Protein AF-R5MVG9-F1 (afdb_monomer_lite)

Foldseek 3Di:
DQKWKWKFFLVLVLCQQQKFDFCDPPDDPALVRTDRVVVVCCVPPVPVVVLSVVLVVLVVCLPPPPPDDPVSNLLSCAPRIFMWIFDDDDQWRWTAGLQPRDIDTHGPDMDGSPNDDDRPGTDTDDLVRCLVCLDPSNNVRVCVSSVHDDDPVRSVVSSVCSVVSPVD

Sequence (168 aa):
MSSKYYKIVLDDLSNIEYYGTKANVNAAAHPQNFQSLEILYNIRYPMIMAKLKDLIYLNYIAQENNAISQEERNAYNVPSYLLVADAWSDGYFQYQELSTGITILIPSEIYAKSYRMPLNLRKEITPEELIELYNDDYIDRVCNLFGIIMDKKEKEQKLQLIKHTQSK

Radius of gyration: 17.37 Å; chains: 1; bounding box: 45×34×48 Å

pLDDT: mean 73.75, std 10.2, range [46.25, 89.88]

Structure (mmCIF, N/CA/C/O backbone):
data_AF-R5MVG9-F1
#
_entry.id   AF-R5MVG9-F1
#
loop_
_atom_site.group_PDB
_atom_site.id
_atom_site.type_symbol
_atom_site.label_atom_id
_atom_site.label_alt_id
_atom_site.label_comp_id
_atom_site.label_asym_id
_atom_site.label_entity_id
_atom_site.label_seq_id
_atom_site.pdbx_PDB_ins_code
_atom_site.Cartn_x
_atom_site.Cartn_y
_atom_site.Cartn_z
_atom_site.occupancy
_atom_site.B_iso_or_equiv
_atom_site.auth_seq_id
_atom_site.auth_comp_id
_atom_site.auth_asym_id
_atom_site.auth_atom_id
_atom_site.pdbx_PDB_model_num
ATOM 1 N N . MET A 1 1 ? 13.104 -9.721 15.226 1.00 50.84 1 MET A N 1
ATOM 2 C CA . MET A 1 1 ? 13.343 -8.422 14.561 1.00 50.84 1 MET A CA 1
ATOM 3 C C . MET A 1 1 ? 12.140 -7.548 14.849 1.00 50.84 1 MET A C 1
ATOM 5 O O . MET A 1 1 ? 11.042 -8.090 14.812 1.00 50.84 1 MET A O 1
ATOM 9 N N . SER A 1 2 ? 12.319 -6.268 15.193 1.00 65.00 2 SER A N 1
ATOM 10 C CA . SER A 1 2 ? 11.169 -5.360 15.291 1.00 65.00 2 SER A CA 1
ATOM 11 C C . SER A 1 2 ? 10.548 -5.216 13.902 1.00 65.00 2 SER A C 1
ATOM 13 O O . SER A 1 2 ? 11.276 -5.119 12.912 1.00 65.00 2 SER A O 1
ATOM 15 N N . SER A 1 3 ? 9.222 -5.254 13.813 1.00 73.75 3 SER A N 1
ATOM 16 C CA . SER A 1 3 ? 8.533 -5.034 12.542 1.00 73.75 3 SER A CA 1
ATOM 17 C C . SER A 1 3 ? 8.804 -3.610 12.068 1.00 73.75 3 SER A C 1
ATOM 19 O O . SER A 1 3 ? 8.722 -2.669 12.857 1.00 73.75 3 SER A O 1
ATOM 21 N N . LYS A 1 4 ? 9.151 -3.460 10.790 1.00 85.75 4 LYS A N 1
ATOM 22 C CA . LYS A 1 4 ? 9.291 -2.158 10.142 1.00 85.75 4 LYS A CA 1
ATOM 23 C C . LYS A 1 4 ? 8.003 -1.793 9.425 1.00 85.75 4 LYS A C 1
ATOM 25 O O . LYS A 1 4 ? 7.349 -2.668 8.852 1.00 85.75 4 LYS A O 1
ATOM 30 N N . TYR A 1 5 ? 7.677 -0.506 9.441 1.00 88.12 5 TYR A N 1
ATOM 31 C CA . TYR A 1 5 ? 6.469 0.035 8.835 1.00 88.12 5 TYR A CA 1
ATOM 32 C C . TYR A 1 5 ? 6.817 1.052 7.764 1.00 88.12 5 TYR A C 1
ATOM 34 O O . TYR A 1 5 ? 7.780 1.811 7.885 1.00 88.12 5 TYR A O 1
ATOM 42 N N . TYR A 1 6 ? 6.007 1.072 6.714 1.00 88.06 6 TYR A N 1
ATOM 43 C CA . TYR A 1 6 ? 6.234 1.918 5.559 1.00 88.06 6 TYR A CA 1
ATOM 44 C C . TYR A 1 6 ? 4.948 2.598 5.127 1.00 88.06 6 TYR A C 1
ATOM 46 O O . TYR A 1 6 ? 3.859 2.023 5.183 1.00 88.06 6 TYR A O 1
ATOM 54 N N . LYS A 1 7 ? 5.116 3.820 4.628 1.00 88.19 7 LYS A N 1
ATOM 55 C CA . LYS A 1 7 ? 4.105 4.538 3.864 1.00 88.19 7 LYS A CA 1
ATOM 56 C C . LYS A 1 7 ? 4.430 4.394 2.381 1.00 88.19 7 LYS A C 1
ATOM 58 O O . LYS A 1 7 ? 5.438 4.933 1.920 1.00 88.19 7 LYS A O 1
ATOM 63 N N . ILE A 1 8 ? 3.577 3.680 1.650 1.00 83.88 8 ILE A N 1
ATOM 64 C CA . ILE A 1 8 ? 3.662 3.552 0.191 1.00 83.88 8 ILE A CA 1
ATOM 65 C C . ILE A 1 8 ? 2.668 4.528 -0.428 1.00 83.88 8 ILE A C 1
ATOM 67 O O . ILE A 1 8 ? 1.471 4.400 -0.191 1.00 83.88 8 ILE A O 1
ATOM 71 N N . VAL A 1 9 ? 3.141 5.495 -1.212 1.00 81.62 9 VAL A N 1
ATOM 72 C CA . VAL A 1 9 ? 2.274 6.456 -1.912 1.00 81.62 9 VAL A CA 1
ATOM 73 C C . VAL A 1 9 ? 1.596 5.763 -3.100 1.00 81.62 9 VAL A C 1
ATOM 75 O O . VAL A 1 9 ? 2.244 5.029 -3.847 1.00 81.62 9 VAL A O 1
ATOM 78 N N . LEU A 1 10 ? 0.290 5.980 -3.288 1.00 76.38 10 LEU A N 1
ATOM 79 C CA . LEU A 1 10 ? -0.453 5.340 -4.383 1.00 76.38 10 LEU A CA 1
ATOM 80 C C . LEU A 1 10 ? 0.009 5.808 -5.770 1.00 76.38 10 LEU A C 1
ATOM 82 O O . LEU A 1 10 ? 0.014 5.010 -6.707 1.00 76.38 10 LEU A O 1
ATOM 86 N N . ASP A 1 11 ? 0.450 7.058 -5.905 1.00 73.75 11 ASP A N 1
ATOM 87 C CA . ASP A 1 11 ? 1.001 7.583 -7.161 1.00 73.75 11 ASP A CA 1
ATOM 88 C C . ASP A 1 11 ? 2.256 6.807 -7.591 1.00 73.75 11 ASP A C 1
ATOM 90 O O . ASP A 1 11 ? 2.435 6.493 -8.768 1.00 73.75 11 ASP A O 1
ATOM 94 N N . ASP A 1 12 ? 3.101 6.406 -6.637 1.00 74.81 12 ASP A N 1
ATOM 95 C CA . ASP A 1 12 ? 4.282 5.590 -6.928 1.00 74.81 12 ASP A CA 1
ATOM 96 C C . ASP A 1 12 ? 3.896 4.177 -7.394 1.00 74.81 12 ASP A C 1
ATOM 98 O O . ASP A 1 12 ? 4.499 3.645 -8.328 1.00 74.81 12 ASP A O 1
ATOM 102 N N . LEU A 1 13 ? 2.852 3.580 -6.803 1.00 73.75 13 LEU A N 1
ATOM 103 C CA . LEU A 1 13 ? 2.297 2.301 -7.272 1.00 73.75 13 LEU A CA 1
ATOM 104 C C . LEU A 1 13 ? 1.648 2.421 -8.653 1.00 73.75 13 LEU A C 1
ATOM 106 O O . LEU A 1 13 ? 1.706 1.485 -9.447 1.00 73.75 13 LEU A O 1
ATOM 110 N N . SER A 1 14 ? 1.064 3.573 -8.960 1.00 71.25 14 SER A N 1
ATOM 111 C CA . SER A 1 14 ? 0.453 3.852 -10.261 1.00 71.25 14 SER A CA 1
ATOM 112 C C . SER A 1 14 ? 1.496 3.906 -11.371 1.00 71.25 14 SER A C 1
ATOM 114 O O . SER A 1 14 ? 1.271 3.431 -12.480 1.00 71.25 14 SER A O 1
ATOM 116 N N . ASN A 1 15 ? 2.689 4.401 -11.046 1.00 73.56 15 ASN A N 1
ATOM 117 C CA . ASN A 1 15 ? 3.795 4.474 -11.987 1.00 73.56 15 ASN A CA 1
ATOM 118 C C . ASN A 1 15 ? 4.509 3.131 -12.206 1.00 73.56 15 ASN A C 1
ATOM 120 O O . ASN A 1 15 ? 5.417 3.074 -13.033 1.00 73.56 15 ASN A O 1
ATOM 124 N N . ILE A 1 16 ? 4.126 2.047 -11.514 1.00 73.56 16 ILE A N 1
ATOM 125 C CA . ILE A 1 16 ? 4.852 0.765 -11.524 1.00 73.56 16 ILE A CA 1
ATOM 126 C C . ILE A 1 16 ? 5.018 0.165 -12.929 1.00 73.56 16 ILE A C 1
ATOM 128 O O . ILE A 1 16 ? 5.998 -0.532 -13.196 1.00 73.56 16 ILE A O 1
ATOM 132 N N . GLU A 1 17 ? 4.116 0.487 -13.860 1.00 72.56 17 GLU A N 1
ATOM 133 C CA . GLU A 1 17 ? 4.196 0.082 -15.269 1.00 72.56 17 GLU A CA 1
ATOM 134 C C . GLU A 1 17 ? 5.416 0.644 -16.011 1.00 72.56 17 GLU A C 1
ATOM 136 O O . GLU A 1 17 ? 5.926 0.021 -16.950 1.00 72.56 17 GLU A O 1
ATOM 141 N N . TYR A 1 18 ? 5.959 1.769 -15.543 1.00 73.81 18 TYR A N 1
ATOM 142 C CA . TYR A 1 18 ? 7.166 2.392 -16.082 1.00 73.81 18 TYR A CA 1
ATOM 143 C C . TYR A 1 18 ? 8.457 1.816 -15.491 1.00 73.81 18 TYR A C 1
ATOM 145 O O . TYR A 1 18 ? 9.548 2.231 -15.892 1.00 73.81 18 TYR A O 1
ATOM 153 N N . TYR A 1 19 ? 8.360 0.840 -14.587 1.00 76.38 19 TYR A N 1
ATOM 154 C CA . TYR A 1 19 ? 9.501 0.241 -13.905 1.00 76.38 19 TYR A CA 1
ATOM 155 C C . TYR A 1 19 ? 9.682 -1.238 -14.251 1.00 76.38 19 TYR A C 1
ATOM 157 O O . TYR A 1 19 ? 8.787 -1.929 -14.753 1.00 76.38 19 TYR A O 1
ATOM 165 N N . GLY A 1 20 ? 10.894 -1.726 -14.006 1.00 75.88 20 GLY A N 1
ATOM 166 C CA . GLY A 1 20 ? 11.270 -3.116 -14.215 1.00 75.88 20 GLY A CA 1
ATOM 167 C C . GLY A 1 20 ? 12.375 -3.566 -13.269 1.00 75.88 20 GLY A C 1
ATOM 168 O O . GLY A 1 20 ? 13.068 -2.751 -12.658 1.00 75.88 20 GLY A O 1
ATOM 169 N N . THR A 1 21 ? 12.549 -4.879 -13.176 1.00 74.38 21 THR A N 1
ATOM 170 C CA . THR A 1 21 ? 13.732 -5.502 -12.566 1.00 74.38 21 THR A CA 1
ATOM 171 C C . THR A 1 21 ? 14.658 -5.990 -13.661 1.00 74.38 21 THR A C 1
ATOM 173 O O . THR A 1 21 ? 14.213 -6.231 -14.783 1.00 74.38 21 THR A O 1
ATOM 176 N N . LYS A 1 22 ? 15.941 -6.200 -13.364 1.00 71.88 22 LYS A N 1
ATOM 177 C CA . LYS A 1 22 ? 16.796 -6.941 -14.298 1.00 71.88 22 LYS A CA 1
ATOM 178 C C . LYS A 1 22 ? 16.226 -8.349 -14.511 1.00 71.88 22 LYS A C 1
ATOM 180 O O . LYS A 1 22 ? 15.771 -8.984 -13.563 1.00 71.88 22 LYS A O 1
ATOM 185 N N . ALA A 1 23 ? 16.301 -8.848 -15.739 1.00 69.56 23 ALA A N 1
ATOM 186 C CA . ALA A 1 23 ? 15.983 -10.234 -16.079 1.00 69.56 23 ALA A CA 1
ATOM 187 C C . ALA A 1 23 ? 17.021 -11.219 -15.502 1.00 69.56 23 ALA A C 1
ATOM 189 O O . ALA A 1 23 ? 16.718 -12.383 -15.266 1.00 69.56 23 ALA A O 1
ATOM 190 N N . ASN A 1 24 ? 18.250 -10.744 -15.262 1.00 70.94 24 ASN A N 1
ATOM 191 C CA . ASN A 1 24 ? 19.333 -11.468 -14.600 1.00 70.94 24 ASN A CA 1
ATOM 192 C C . ASN A 1 24 ? 20.102 -10.490 -13.697 1.00 70.94 24 ASN A C 1
ATOM 194 O O . ASN A 1 24 ? 20.465 -9.406 -14.150 1.00 70.94 24 ASN A O 1
ATOM 198 N N . VAL A 1 25 ? 20.387 -10.879 -12.452 1.00 67.38 25 VAL A N 1
ATOM 199 C CA . VAL A 1 25 ? 21.108 -10.064 -11.449 1.00 67.38 25 VAL A CA 1
ATOM 200 C C . VAL A 1 25 ? 22.437 -9.512 -11.994 1.00 67.38 25 VAL A C 1
ATOM 202 O O . VAL A 1 25 ? 22.799 -8.364 -11.723 1.00 67.38 25 VAL A O 1
ATOM 205 N N . ASN A 1 26 ? 23.111 -10.292 -12.844 1.00 75.69 26 ASN A N 1
ATOM 206 C CA . ASN A 1 26 ? 24.407 -9.953 -13.436 1.00 75.69 26 ASN A CA 1
ATOM 207 C C . ASN A 1 26 ? 24.311 -9.134 -14.736 1.00 75.69 26 ASN A C 1
ATOM 209 O O . ASN A 1 26 ? 25.337 -8.709 -15.267 1.00 75.69 26 ASN A O 1
ATOM 213 N N . ALA A 1 27 ? 23.112 -8.930 -15.290 1.00 69.56 27 ALA A N 1
ATOM 214 C CA . ALA A 1 27 ? 22.946 -8.157 -16.516 1.00 69.56 27 ALA A CA 1
ATOM 215 C C . ALA A 1 27 ? 23.114 -6.652 -16.253 1.00 69.56 27 ALA A C 1
ATOM 217 O O . ALA A 1 27 ? 22.712 -6.125 -15.211 1.00 69.56 27 ALA A O 1
ATOM 218 N N . ALA A 1 28 ? 23.672 -5.940 -17.235 1.00 69.50 28 ALA A N 1
ATOM 219 C CA . ALA A 1 28 ? 23.728 -4.484 -17.199 1.00 69.50 28 ALA A CA 1
ATOM 220 C C . ALA A 1 28 ? 22.307 -3.895 -17.149 1.00 69.50 28 ALA A C 1
ATOM 222 O O . ALA A 1 28 ? 21.400 -4.397 -17.823 1.00 69.50 28 ALA A O 1
ATOM 223 N N . ALA A 1 29 ? 22.132 -2.819 -16.375 1.00 62.72 29 ALA A N 1
ATOM 224 C CA . ALA A 1 29 ? 20.879 -2.076 -16.259 1.00 62.72 29 ALA A CA 1
ATOM 225 C C . ALA A 1 29 ? 20.576 -1.335 -17.576 1.00 62.72 29 ALA A C 1
ATOM 227 O O . ALA A 1 29 ? 20.907 -0.163 -17.745 1.00 62.72 29 ALA A O 1
ATOM 228 N N . HIS A 1 30 ? 19.992 -2.061 -18.529 1.00 67.38 30 HIS A N 1
ATOM 229 C CA . HIS A 1 30 ? 19.665 -1.607 -19.877 1.00 67.38 30 HIS A CA 1
ATOM 230 C C . HIS A 1 30 ? 18.209 -1.981 -20.212 1.00 67.38 30 HIS A C 1
ATOM 232 O O . HIS A 1 30 ? 17.806 -3.091 -19.860 1.00 67.38 30 HIS A O 1
ATOM 238 N N . PRO A 1 31 ? 17.438 -1.138 -20.939 1.00 67.19 31 PRO A N 1
ATOM 239 C CA . PRO A 1 31 ? 16.028 -1.384 -21.271 1.00 67.19 31 PRO A CA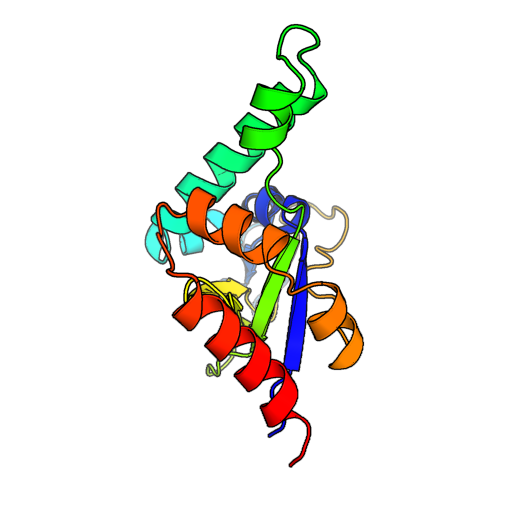 1
ATOM 240 C C . PRO A 1 31 ? 15.692 -2.790 -21.787 1.00 67.19 31 PRO A C 1
ATOM 242 O O . PRO A 1 31 ? 14.665 -3.360 -21.437 1.00 67.19 31 PRO A O 1
ATOM 245 N N . GLN A 1 32 ? 16.591 -3.364 -22.585 1.00 72.25 32 GLN A N 1
ATOM 246 C CA . GLN A 1 32 ? 16.453 -4.690 -23.205 1.00 72.25 32 GLN A CA 1
ATOM 247 C C . GLN A 1 32 ? 16.576 -5.858 -22.208 1.00 72.25 32 GLN A C 1
ATOM 249 O O . GLN A 1 32 ? 16.115 -6.958 -22.489 1.00 72.25 32 GLN A O 1
ATOM 254 N N . ASN A 1 33 ? 17.195 -5.616 -21.050 1.00 70.62 33 ASN A N 1
ATOM 255 C CA . ASN A 1 33 ? 17.436 -6.605 -20.001 1.00 70.62 33 ASN A CA 1
ATOM 256 C C . ASN A 1 33 ? 16.472 -6.431 -18.819 1.00 70.62 33 ASN A C 1
ATOM 258 O O . ASN A 1 33 ? 16.727 -6.997 -17.756 1.00 70.62 33 ASN A O 1
ATOM 262 N N . PHE A 1 34 ? 15.406 -5.635 -18.963 1.00 74.00 34 PHE A N 1
ATOM 263 C CA . PHE A 1 34 ? 14.410 -5.446 -17.913 1.00 74.00 34 PHE A CA 1
ATOM 264 C C . PHE A 1 34 ? 13.176 -6.320 -18.125 1.00 74.00 34 PHE A C 1
ATOM 266 O O . PHE A 1 34 ? 12.628 -6.411 -19.221 1.00 74.00 34 PHE A O 1
ATOM 273 N N . GLN A 1 35 ? 12.685 -6.895 -17.033 1.00 76.50 35 GLN A N 1
ATOM 274 C CA . GLN A 1 35 ? 11.357 -7.475 -16.947 1.00 76.50 35 GLN A CA 1
ATOM 275 C C . GLN A 1 35 ? 10.401 -6.439 -16.349 1.00 76.50 35 GLN A C 1
ATOM 277 O O . GLN A 1 35 ? 10.655 -5.895 -15.275 1.00 76.50 35 GLN A O 1
ATOM 282 N N . SER A 1 36 ? 9.305 -6.150 -17.058 1.00 77.69 36 SER A N 1
ATOM 283 C CA . SER A 1 36 ? 8.293 -5.175 -16.629 1.00 77.69 36 SER A CA 1
ATOM 284 C C . SER A 1 36 ? 7.665 -5.577 -15.294 1.00 77.69 36 SER A C 1
ATOM 286 O O . SER A 1 36 ? 7.162 -6.699 -15.173 1.00 77.69 36 SER A O 1
ATOM 288 N N . LEU A 1 37 ? 7.613 -4.652 -14.329 1.00 76.88 37 LEU A N 1
ATOM 289 C CA . LEU A 1 37 ? 6.882 -4.889 -13.083 1.00 76.88 37 LEU A CA 1
ATOM 290 C C . LEU A 1 37 ? 5.381 -5.038 -13.334 1.00 76.88 37 LEU A C 1
ATOM 292 O O . LEU A 1 37 ? 4.762 -5.881 -12.698 1.00 76.88 37 LEU A O 1
ATOM 296 N N . GLU A 1 38 ? 4.804 -4.322 -14.307 1.00 76.25 38 GLU A N 1
ATOM 297 C CA . GLU A 1 38 ? 3.394 -4.512 -14.680 1.00 76.25 38 GLU A CA 1
ATOM 298 C C . GLU A 1 38 ? 3.101 -5.969 -15.062 1.00 76.25 38 GLU A C 1
ATOM 300 O O . GLU A 1 38 ? 2.085 -6.516 -14.651 1.00 76.25 38 GLU A O 1
ATOM 305 N N . ILE A 1 39 ? 3.996 -6.631 -15.804 1.00 75.12 39 ILE A N 1
ATOM 306 C CA . ILE A 1 39 ? 3.798 -8.034 -16.195 1.00 75.12 39 ILE A CA 1
ATOM 307 C C . ILE A 1 39 ? 3.853 -8.932 -14.956 1.00 75.12 39 ILE A C 1
ATOM 309 O O . ILE A 1 39 ? 2.992 -9.791 -14.781 1.00 75.12 39 ILE A O 1
ATOM 313 N N . LEU A 1 40 ? 4.833 -8.715 -14.073 1.00 72.25 40 LEU A N 1
ATOM 314 C CA . LEU A 1 40 ? 4.946 -9.458 -12.816 1.00 72.25 40 LEU A CA 1
ATOM 315 C C . LEU A 1 40 ? 3.680 -9.310 -11.961 1.00 72.25 40 LEU A C 1
ATOM 317 O O . LEU A 1 40 ? 3.170 -10.302 -11.442 1.00 72.25 40 LEU A O 1
ATOM 321 N N . TYR A 1 41 ? 3.163 -8.090 -11.841 1.00 73.12 41 TYR A N 1
ATOM 322 C CA . TYR A 1 41 ? 1.981 -7.775 -11.050 1.00 73.12 41 TYR A CA 1
ATOM 323 C C . TYR A 1 41 ? 0.677 -8.256 -11.694 1.00 73.12 41 TYR A C 1
ATOM 325 O O . TYR A 1 41 ? -0.169 -8.800 -10.992 1.00 73.12 41 TYR A O 1
ATOM 333 N N . ASN A 1 42 ? 0.522 -8.151 -13.015 1.00 73.38 42 ASN A N 1
ATOM 334 C CA . ASN A 1 42 ? -0.636 -8.701 -13.725 1.00 73.38 42 ASN A CA 1
ATOM 335 C C . ASN A 1 42 ? -0.694 -10.235 -13.627 1.00 73.38 42 ASN A C 1
ATOM 337 O O . ASN A 1 42 ? -1.781 -10.801 -13.644 1.00 73.38 42 ASN A O 1
ATOM 341 N N . ILE A 1 43 ? 0.455 -10.911 -13.500 1.00 71.81 43 ILE A N 1
ATOM 342 C CA . ILE A 1 43 ? 0.516 -12.371 -13.339 1.00 71.81 43 ILE A CA 1
ATOM 343 C C . ILE A 1 43 ? 0.323 -12.785 -11.875 1.00 71.81 43 ILE A C 1
ATOM 345 O O . ILE A 1 43 ? -0.455 -13.692 -11.595 1.00 71.81 43 ILE A O 1
ATOM 349 N N . ARG A 1 44 ? 1.047 -12.165 -10.933 1.00 67.88 44 ARG A N 1
ATOM 350 C CA . ARG A 1 44 ? 1.062 -12.606 -9.525 1.00 67.88 44 ARG A CA 1
ATOM 351 C C . ARG A 1 44 ? -0.013 -11.956 -8.655 1.00 67.88 44 ARG A C 1
ATOM 353 O O . ARG A 1 44 ? -0.421 -12.567 -7.675 1.00 67.88 44 ARG A O 1
ATOM 360 N N . TYR A 1 45 ? -0.470 -10.753 -8.999 1.00 70.00 45 TYR A N 1
ATOM 361 C CA . TYR A 1 45 ? -1.388 -9.949 -8.182 1.00 70.00 45 TYR A CA 1
ATOM 362 C C . TYR A 1 45 ? -2.435 -9.179 -9.020 1.00 70.00 45 TYR A C 1
ATOM 364 O O . TYR A 1 45 ? -2.596 -7.965 -8.851 1.00 70.00 45 TYR A O 1
ATOM 372 N N . PRO A 1 46 ? -3.192 -9.855 -9.907 1.00 68.56 46 PRO A N 1
ATOM 373 C CA . PRO A 1 46 ? -4.104 -9.193 -10.846 1.00 68.56 46 PRO A CA 1
ATOM 374 C C . PRO A 1 46 ? -5.179 -8.334 -10.161 1.00 68.56 46 PRO A C 1
ATOM 376 O O . PRO A 1 46 ? -5.534 -7.274 -10.668 1.00 68.56 46 PRO A O 1
ATOM 379 N N . MET A 1 47 ? -5.662 -8.742 -8.981 1.00 70.00 47 MET A N 1
ATOM 380 C CA . MET A 1 47 ? -6.666 -7.980 -8.225 1.00 70.00 47 MET A CA 1
ATOM 381 C C . MET A 1 47 ? -6.139 -6.631 -7.728 1.00 70.00 47 MET A C 1
ATOM 383 O O . MET A 1 47 ? -6.870 -5.645 -7.752 1.00 70.00 47 MET A O 1
ATOM 387 N N . ILE A 1 48 ? -4.872 -6.572 -7.308 1.00 69.88 48 ILE A N 1
ATOM 388 C CA . ILE A 1 48 ? -4.249 -5.330 -6.835 1.00 69.88 48 ILE A CA 1
ATOM 389 C C . ILE A 1 48 ? -4.091 -4.367 -8.007 1.00 69.88 48 ILE A C 1
ATOM 391 O O . ILE A 1 48 ? -4.414 -3.194 -7.873 1.00 69.88 48 ILE A O 1
ATOM 395 N N . MET A 1 49 ? -3.666 -4.865 -9.171 1.00 71.06 49 MET A N 1
ATOM 396 C CA . MET A 1 49 ? -3.523 -4.032 -10.367 1.00 71.06 49 MET A CA 1
ATOM 397 C C . MET A 1 49 ? -4.851 -3.505 -10.889 1.00 71.06 49 MET A C 1
ATOM 399 O O . MET A 1 49 ? -4.917 -2.342 -11.273 1.00 71.06 49 MET A O 1
ATOM 403 N N . ALA A 1 50 ? -5.902 -4.327 -10.883 1.00 72.56 50 ALA A N 1
ATOM 404 C CA . ALA A 1 50 ? -7.241 -3.868 -11.237 1.00 72.56 50 ALA A CA 1
ATOM 405 C C . ALA A 1 50 ? -7.682 -2.735 -10.301 1.00 72.56 50 ALA A C 1
ATOM 407 O O . ALA A 1 50 ? -8.047 -1.662 -10.767 1.00 72.56 50 ALA A O 1
ATOM 408 N N . LYS A 1 51 ? -7.522 -2.925 -8.986 1.00 72.69 51 LYS A N 1
ATOM 409 C CA . LYS A 1 51 ? -7.872 -1.908 -7.993 1.00 72.69 51 LYS A CA 1
ATOM 410 C C . LYS A 1 51 ? -7.020 -0.648 -8.113 1.00 72.69 51 LYS A C 1
ATOM 412 O O . LYS A 1 51 ? -7.576 0.434 -8.064 1.00 72.69 51 LYS A O 1
ATOM 417 N N . LEU A 1 52 ? -5.710 -0.746 -8.337 1.00 71.25 52 LEU A N 1
ATOM 418 C CA . LEU A 1 52 ? -4.857 0.425 -8.582 1.00 71.25 52 LEU A CA 1
ATOM 419 C C . LEU A 1 52 ? -5.274 1.184 -9.849 1.00 71.25 52 LEU A C 1
ATOM 421 O O . LEU A 1 52 ? -5.322 2.409 -9.829 1.00 71.25 52 LEU A O 1
ATOM 425 N N . LYS A 1 53 ? -5.622 0.482 -10.933 1.00 71.44 53 LYS A N 1
ATOM 426 C CA . LYS A 1 53 ? -6.125 1.112 -12.165 1.00 71.44 53 LYS A CA 1
ATOM 427 C C . LYS A 1 53 ? -7.465 1.813 -11.935 1.00 71.44 53 LYS A C 1
ATOM 429 O O . LYS A 1 53 ? -7.617 2.959 -12.358 1.00 71.44 53 LYS A O 1
ATOM 434 N N . ASP A 1 54 ? -8.380 1.176 -11.206 1.00 70.19 54 ASP A N 1
ATOM 435 C CA . ASP A 1 54 ? -9.637 1.798 -10.783 1.00 70.19 54 ASP A CA 1
ATOM 436 C C . ASP A 1 54 ? -9.357 3.059 -9.951 1.00 70.19 54 ASP A C 1
ATOM 438 O O . ASP A 1 54 ? -9.943 4.104 -10.200 1.00 70.19 54 ASP A O 1
ATOM 442 N N . LEU A 1 55 ? -8.402 3.012 -9.018 1.00 69.00 55 LEU A N 1
ATOM 443 C CA . LEU A 1 55 ? -8.024 4.156 -8.182 1.00 69.00 55 LEU A CA 1
ATOM 444 C C . LEU A 1 55 ? -7.455 5.331 -8.963 1.00 69.00 55 LEU A C 1
ATOM 446 O O . LEU A 1 55 ? -7.839 6.468 -8.703 1.00 69.00 55 LEU A O 1
ATOM 450 N N . ILE A 1 56 ? -6.551 5.074 -9.909 1.00 68.75 56 ILE A N 1
ATOM 451 C CA . ILE A 1 56 ? -5.990 6.110 -10.784 1.00 68.75 56 ILE A CA 1
ATOM 452 C C . ILE A 1 56 ? -7.118 6.804 -11.540 1.00 68.75 56 ILE A C 1
ATOM 454 O O . ILE A 1 56 ? -7.178 8.031 -11.586 1.00 68.75 56 ILE A O 1
ATOM 458 N N . TYR A 1 57 ? -8.037 6.012 -12.094 1.00 71.31 57 TYR A N 1
ATOM 459 C CA . TYR A 1 57 ? -9.185 6.527 -12.822 1.00 71.31 57 TYR A CA 1
ATOM 460 C C . TYR A 1 57 ? -10.113 7.352 -11.919 1.00 71.31 57 TYR A C 1
ATOM 462 O O . TYR A 1 57 ? -10.500 8.461 -12.282 1.00 71.31 57 TYR A O 1
ATOM 470 N N . LEU A 1 58 ? -10.426 6.855 -10.721 1.00 67.44 58 LEU A N 1
ATOM 471 C CA . LEU A 1 58 ? -11.276 7.554 -9.758 1.00 67.44 58 LEU A CA 1
ATOM 472 C C . LEU A 1 58 ? -10.640 8.862 -9.267 1.00 67.44 58 LEU A C 1
ATOM 474 O O . LEU A 1 58 ? -11.330 9.877 -9.219 1.00 67.44 58 LEU A O 1
ATOM 478 N N . ASN A 1 59 ? -9.335 8.873 -8.978 1.00 65.56 59 ASN A N 1
ATOM 479 C CA . ASN A 1 59 ? -8.598 10.086 -8.607 1.00 65.56 59 ASN A CA 1
ATOM 480 C C . ASN A 1 59 ? -8.569 11.110 -9.745 1.00 65.56 59 ASN A C 1
ATOM 482 O O . ASN A 1 59 ? -8.806 12.293 -9.507 1.00 65.56 59 ASN A O 1
ATOM 486 N N . TYR A 1 60 ? -8.323 10.663 -10.978 1.00 69.75 60 TYR A N 1
ATOM 487 C CA . TYR A 1 60 ? -8.355 11.520 -12.162 1.00 69.75 60 TYR A CA 1
ATOM 488 C C . TYR A 1 60 ? -9.727 12.192 -12.328 1.00 69.75 60 TYR A C 1
ATOM 490 O O . TYR A 1 60 ? -9.819 13.416 -12.432 1.00 69.75 60 TYR A O 1
ATOM 498 N N . ILE A 1 61 ? -10.806 11.405 -12.256 1.00 66.62 61 ILE A N 1
ATOM 499 C CA . ILE A 1 61 ? -12.176 11.921 -12.335 1.00 66.62 61 ILE A CA 1
ATOM 500 C C . ILE A 1 61 ? -12.470 12.880 -11.172 1.00 66.62 61 ILE A C 1
ATOM 502 O O . ILE A 1 61 ? -13.016 13.955 -11.411 1.00 66.62 61 ILE A O 1
ATOM 506 N N . ALA A 1 62 ? -12.073 12.540 -9.940 1.00 64.25 62 ALA A N 1
ATOM 507 C CA . ALA A 1 62 ? -12.264 13.365 -8.744 1.00 64.25 62 ALA A CA 1
ATOM 508 C C . ALA A 1 62 ? -11.590 14.747 -8.827 1.00 64.25 62 ALA A C 1
ATOM 510 O O . ALA A 1 62 ? -12.132 15.728 -8.312 1.00 64.25 62 ALA A O 1
ATOM 511 N N . GLN A 1 63 ? -10.412 14.819 -9.454 1.00 65.50 63 GLN A N 1
ATOM 512 C CA . GLN A 1 63 ? -9.607 16.038 -9.545 1.00 65.50 63 GLN A CA 1
ATOM 513 C C . GLN A 1 63 ? -9.972 16.916 -10.746 1.00 65.50 63 GLN A C 1
ATOM 515 O O . GLN A 1 63 ? -9.971 18.140 -10.614 1.00 65.50 63 GLN A O 1
ATOM 520 N N . GLU A 1 64 ? -10.300 16.327 -11.898 1.00 64.94 64 GLU A N 1
ATOM 521 C CA . GLU A 1 64 ? -10.578 17.096 -13.119 1.00 64.94 64 GLU A CA 1
ATOM 522 C C . GLU A 1 64 ? -12.060 17.434 -13.320 1.00 64.94 64 GLU A C 1
ATOM 524 O O . GLU A 1 64 ? -12.388 18.362 -14.064 1.00 64.94 64 GLU A O 1
ATOM 529 N N . ASN A 1 65 ? -12.980 16.727 -12.656 1.00 58.50 65 ASN A N 1
ATOM 530 C CA . ASN A 1 65 ? -14.405 16.890 -12.914 1.00 58.50 65 ASN A CA 1
ATOM 531 C C . ASN A 1 65 ? -15.093 17.760 -11.848 1.00 58.50 65 ASN A C 1
ATOM 533 O O . ASN A 1 65 ? -15.410 17.323 -10.743 1.00 58.50 65 ASN A O 1
ATOM 537 N N . ASN A 1 66 ? -15.395 19.015 -12.192 1.00 60.28 66 ASN A N 1
ATOM 538 C CA . ASN A 1 66 ? -16.120 19.933 -11.302 1.00 60.28 66 ASN A CA 1
ATOM 539 C C . ASN A 1 66 ? -17.605 19.569 -11.098 1.00 60.28 66 ASN A C 1
ATOM 541 O O . ASN A 1 66 ? -18.264 20.197 -10.274 1.00 60.28 66 ASN A O 1
ATOM 545 N N . ALA A 1 67 ? -18.127 18.573 -11.822 1.00 64.88 67 ALA A N 1
ATOM 546 C CA . ALA A 1 67 ? -19.538 18.183 -11.791 1.00 64.88 67 ALA A CA 1
ATOM 547 C C . ALA A 1 67 ? -19.912 17.185 -10.677 1.00 64.88 67 ALA A C 1
ATOM 549 O O . ALA A 1 67 ? -21.096 16.987 -10.421 1.00 64.88 67 ALA A O 1
ATOM 550 N N . ILE A 1 68 ? -18.933 16.561 -10.022 1.00 67.19 68 ILE A N 1
ATOM 551 C CA . ILE A 1 68 ? -19.157 15.588 -8.938 1.00 67.19 68 ILE A CA 1
ATOM 552 C C . ILE A 1 68 ? -19.217 16.286 -7.583 1.00 67.19 68 ILE A C 1
ATOM 554 O O . ILE A 1 68 ? -18.383 17.146 -7.259 1.00 67.19 68 ILE A O 1
ATOM 558 N N . SER A 1 69 ? -20.217 15.890 -6.797 1.00 67.56 69 SER A N 1
ATOM 559 C CA . SER A 1 69 ? -20.509 16.434 -5.470 1.00 67.56 69 SER A CA 1
ATOM 560 C C . SER A 1 69 ? -19.386 16.150 -4.465 1.00 67.56 69 SER A C 1
ATOM 562 O O . SER A 1 69 ? -18.572 15.248 -4.655 1.00 67.56 69 SER A O 1
ATOM 564 N N . GLN A 1 70 ? -19.334 16.897 -3.357 1.00 63.78 70 GLN A N 1
ATOM 565 C CA . GLN A 1 70 ? -18.349 16.640 -2.298 1.00 63.78 70 GLN A CA 1
ATOM 566 C C . GLN A 1 70 ? -18.526 15.246 -1.667 1.00 63.78 70 GLN A C 1
ATOM 568 O O . GLN A 1 70 ? -17.539 14.626 -1.284 1.00 63.78 70 GLN A O 1
ATOM 573 N N . GLU A 1 71 ? -19.755 14.734 -1.587 1.00 65.75 71 GLU A N 1
ATOM 574 C CA . GLU A 1 71 ? -20.042 13.379 -1.097 1.00 65.75 71 GLU A CA 1
ATOM 575 C C . GLU A 1 71 ? -19.532 12.299 -2.055 1.00 65.75 71 GLU A C 1
ATOM 577 O O . GLU A 1 71 ? -18.882 11.356 -1.607 1.00 65.75 71 GLU A O 1
ATOM 582 N N . GLU A 1 72 ? -19.722 12.461 -3.368 1.00 62.34 72 GLU A N 1
ATOM 583 C CA . GLU A 1 72 ? -19.121 11.560 -4.362 1.00 62.34 72 GLU A CA 1
ATOM 584 C C . GLU A 1 72 ? -17.597 11.650 -4.342 1.00 62.34 72 GLU A C 1
ATOM 586 O O . GLU A 1 72 ? -16.921 10.626 -4.329 1.00 62.34 72 GLU A O 1
ATOM 591 N N . ARG A 1 73 ? -17.035 12.861 -4.245 1.00 61.41 73 ARG A N 1
ATOM 592 C CA . ARG A 1 73 ? -15.587 13.039 -4.069 1.00 61.41 73 ARG A CA 1
ATOM 593 C C . ARG A 1 73 ? -15.087 12.316 -2.827 1.00 61.41 73 ARG A C 1
ATOM 595 O O . ARG A 1 73 ? -14.045 11.686 -2.909 1.00 61.41 73 ARG A O 1
ATOM 602 N N . ASN A 1 74 ? -15.819 12.359 -1.713 1.00 61.91 74 ASN A N 1
ATOM 603 C CA . ASN A 1 74 ? -15.472 11.647 -0.482 1.00 61.91 74 ASN A CA 1
ATOM 604 C C . ASN A 1 74 ? -15.559 10.119 -0.643 1.00 61.91 74 ASN A C 1
ATOM 606 O O . ASN A 1 74 ? -14.718 9.416 -0.090 1.00 61.91 74 ASN A O 1
ATOM 610 N N . ALA A 1 75 ? -16.512 9.607 -1.428 1.00 58.94 75 ALA A N 1
ATOM 611 C CA . ALA A 1 75 ? -16.594 8.185 -1.771 1.00 58.94 75 ALA A CA 1
ATOM 612 C C . ALA A 1 75 ? -15.408 7.720 -2.640 1.00 58.94 75 ALA A C 1
ATOM 614 O O . ALA A 1 75 ? -14.961 6.581 -2.519 1.00 58.94 75 ALA A O 1
ATOM 615 N N . TYR A 1 76 ? -14.865 8.617 -3.467 1.00 58.69 76 TYR A N 1
ATOM 616 C CA . TYR A 1 76 ? -13.649 8.399 -4.256 1.00 58.69 76 TYR A CA 1
ATOM 617 C C . TYR A 1 76 ? -12.359 8.822 -3.536 1.00 58.69 76 TYR A C 1
ATOM 619 O O . TYR A 1 76 ? -11.275 8.622 -4.079 1.00 58.69 76 TYR A O 1
ATOM 627 N N . ASN A 1 77 ? -12.448 9.380 -2.320 1.00 60.50 77 ASN A N 1
ATOM 628 C CA . ASN A 1 77 ? -11.322 9.931 -1.557 1.00 60.50 77 ASN A CA 1
ATOM 629 C C . ASN A 1 77 ? -10.533 8.818 -0.861 1.00 60.50 77 ASN A C 1
ATOM 631 O O . ASN A 1 77 ? -10.463 8.716 0.371 1.00 60.50 77 ASN A O 1
ATOM 635 N N . VAL A 1 78 ? -9.971 7.950 -1.691 1.00 65.94 78 VAL A N 1
ATOM 636 C CA . VAL A 1 78 ? -9.095 6.865 -1.283 1.00 65.94 78 VAL A CA 1
ATOM 637 C C . VAL A 1 78 ? -7.843 7.489 -0.666 1.00 65.94 78 VAL A C 1
ATOM 639 O O . VAL A 1 78 ? -7.354 8.503 -1.171 1.00 65.94 78 VAL A O 1
ATOM 642 N N . PRO A 1 79 ? -7.306 6.940 0.436 1.00 73.94 79 PRO A N 1
ATOM 643 C CA . PRO A 1 79 ? -6.069 7.449 1.001 1.00 73.94 79 PRO A CA 1
ATOM 644 C C . PRO A 1 79 ? -4.973 7.469 -0.064 1.00 73.94 79 PRO A C 1
ATOM 646 O O . PRO A 1 79 ? -4.768 6.493 -0.775 1.00 73.94 79 PRO A O 1
ATOM 649 N N . SER A 1 80 ? -4.226 8.570 -0.145 1.00 78.00 80 SER A N 1
ATOM 650 C CA . SER A 1 80 ? -3.110 8.735 -1.090 1.00 78.00 80 SER A CA 1
ATOM 651 C C . SER A 1 80 ? -1.904 7.837 -0.780 1.00 78.00 80 SER A C 1
ATOM 653 O O . SER A 1 80 ? -0.845 7.957 -1.398 1.00 78.00 80 SER A O 1
ATOM 655 N N . TYR A 1 81 ? -2.042 6.940 0.195 1.00 84.06 81 TYR A N 1
ATOM 656 C CA . TYR A 1 81 ? -1.018 6.015 0.633 1.00 84.06 81 TYR A CA 1
ATOM 657 C C . TYR A 1 81 ? -1.620 4.747 1.247 1.00 84.06 81 TYR A C 1
ATOM 659 O O . TYR A 1 81 ? -2.754 4.744 1.719 1.00 84.06 81 TYR A O 1
ATOM 667 N N . LEU A 1 82 ? -0.809 3.694 1.305 1.00 86.56 82 LEU A N 1
ATOM 668 C CA . LEU A 1 82 ? -1.060 2.484 2.078 1.00 86.56 82 LEU A CA 1
ATOM 669 C C . LEU A 1 82 ? -0.020 2.367 3.191 1.00 86.56 82 LEU A C 1
ATOM 671 O O . LEU A 1 82 ? 1.168 2.632 2.981 1.00 86.56 82 LEU A O 1
ATOM 675 N N . LEU A 1 83 ? -0.483 1.972 4.373 1.00 89.56 83 LEU A N 1
ATOM 676 C CA . LEU A 1 83 ? 0.353 1.630 5.515 1.00 89.56 83 LEU A CA 1
ATOM 677 C C . LEU A 1 83 ? 0.610 0.131 5.486 1.00 89.56 83 LEU A C 1
ATOM 679 O O . LEU A 1 83 ? -0.320 -0.679 5.497 1.00 89.56 83 LEU A O 1
ATOM 683 N N . VAL A 1 84 ? 1.883 -0.235 5.428 1.00 88.50 84 VAL A N 1
ATOM 684 C CA . VAL A 1 84 ? 2.295 -1.627 5.275 1.00 88.50 84 VAL A CA 1
ATOM 685 C C . VAL A 1 84 ? 3.377 -1.999 6.276 1.00 88.50 84 VAL A C 1
ATOM 687 O O . VAL A 1 84 ? 4.157 -1.149 6.706 1.00 88.50 84 VAL A O 1
ATOM 690 N N . ALA A 1 85 ? 3.446 -3.281 6.615 1.00 87.50 85 ALA A N 1
ATOM 691 C CA . ALA A 1 85 ? 4.577 -3.868 7.321 1.00 87.50 85 ALA A CA 1
ATOM 692 C C . ALA A 1 85 ? 5.448 -4.685 6.363 1.00 87.50 85 ALA A C 1
ATOM 694 O O . ALA A 1 85 ? 4.944 -5.232 5.377 1.00 87.50 85 ALA A O 1
ATOM 695 N N . ASP A 1 86 ? 6.740 -4.795 6.677 1.00 81.44 86 ASP A N 1
ATOM 696 C CA . ASP A 1 86 ? 7.611 -5.786 6.040 1.00 81.44 86 ASP A CA 1
ATOM 697 C C . ASP A 1 86 ? 7.018 -7.193 6.201 1.00 81.44 86 ASP A C 1
ATOM 699 O O . ASP A 1 86 ? 6.721 -7.651 7.307 1.00 81.44 86 ASP A O 1
ATOM 703 N N . ALA A 1 87 ? 6.906 -7.899 5.085 1.00 70.75 87 ALA A N 1
ATOM 704 C CA . ALA A 1 87 ? 6.688 -9.330 5.018 1.00 70.75 87 ALA A CA 1
ATOM 705 C C . ALA A 1 87 ? 7.984 -9.977 4.510 1.00 70.75 87 ALA A C 1
ATOM 707 O O . ALA A 1 87 ? 8.601 -9.534 3.541 1.00 70.75 87 ALA A O 1
ATOM 708 N N . TRP A 1 88 ? 8.449 -11.008 5.209 1.00 59.88 88 TRP A N 1
ATOM 709 C CA . TRP A 1 88 ? 9.729 -11.642 4.908 1.00 59.88 88 TRP A CA 1
ATOM 710 C C . TRP A 1 88 ? 9.709 -12.278 3.513 1.00 59.88 88 TRP A C 1
ATOM 712 O O . TRP A 1 88 ? 8.779 -13.018 3.198 1.00 59.88 88 TRP A O 1
ATOM 722 N N . SER A 1 89 ? 10.743 -12.053 2.695 1.00 51.09 89 SER A N 1
ATOM 723 C CA . SER A 1 89 ? 11.053 -12.979 1.602 1.00 51.09 89 SER A CA 1
ATOM 724 C C . SER A 1 89 ? 12.515 -12.909 1.152 1.00 51.09 89 SER A C 1
ATOM 726 O O . SER A 1 89 ? 13.158 -11.859 1.211 1.00 51.09 89 SER A O 1
ATOM 728 N N . ASP A 1 90 ? 13.012 -14.049 0.677 1.00 50.31 90 ASP A N 1
ATOM 729 C CA . ASP A 1 90 ? 14.335 -14.279 0.098 1.00 50.31 90 ASP A CA 1
ATOM 730 C C . ASP A 1 90 ? 14.591 -13.417 -1.154 1.00 50.31 90 ASP A C 1
ATOM 732 O O . ASP A 1 90 ? 14.405 -13.850 -2.293 1.00 50.31 90 ASP A O 1
ATOM 736 N N . GLY A 1 91 ? 15.026 -12.172 -0.947 1.00 53.88 91 GLY A N 1
ATOM 737 C CA . GLY A 1 91 ? 15.504 -11.282 -2.012 1.00 53.88 91 GLY A CA 1
ATOM 738 C C . GLY A 1 91 ? 14.487 -10.269 -2.555 1.00 53.88 91 GLY A C 1
ATOM 739 O O . GLY A 1 91 ? 14.858 -9.452 -3.402 1.00 53.88 91 GLY A O 1
ATOM 740 N N . TYR A 1 92 ? 13.250 -10.246 -2.044 1.00 61.69 92 TYR A N 1
ATOM 741 C CA . TYR A 1 92 ? 12.248 -9.218 -2.367 1.00 61.69 92 TYR A CA 1
ATOM 742 C C . TYR A 1 92 ? 11.840 -8.435 -1.122 1.00 61.69 92 TYR A C 1
ATOM 744 O O . TYR A 1 92 ? 11.787 -8.987 -0.023 1.00 61.69 92 TYR A O 1
ATOM 752 N N . PHE A 1 93 ? 11.470 -7.164 -1.307 1.00 68.00 93 PHE A N 1
ATOM 753 C CA . PHE A 1 93 ? 10.708 -6.455 -0.288 1.00 68.00 93 PHE A CA 1
ATOM 754 C C . PHE A 1 93 ? 9.231 -6.752 -0.515 1.00 68.00 93 PHE A C 1
ATOM 756 O O . PHE A 1 93 ? 8.570 -6.183 -1.388 1.00 68.00 93 PHE A O 1
ATOM 763 N N . GLN A 1 94 ? 8.738 -7.726 0.230 1.00 78.75 94 GLN A N 1
ATOM 764 C CA . GLN A 1 94 ? 7.323 -8.014 0.286 1.00 78.75 94 GLN A CA 1
ATOM 765 C C . GLN A 1 94 ? 6.729 -7.170 1.409 1.00 78.75 94 GLN A C 1
ATOM 767 O O . GLN A 1 94 ? 7.301 -7.065 2.486 1.00 78.75 94 GLN A O 1
ATOM 772 N N . TYR A 1 95 ? 5.589 -6.556 1.146 1.00 81.56 95 TYR A N 1
ATOM 773 C CA . TYR A 1 95 ? 4.878 -5.726 2.100 1.00 81.56 95 TYR A CA 1
ATOM 774 C C . TYR A 1 95 ? 3.473 -6.257 2.280 1.00 81.56 95 TYR A C 1
ATOM 776 O O . TYR A 1 95 ? 2.877 -6.757 1.328 1.00 81.56 95 TYR A O 1
ATOM 784 N N . GLN A 1 96 ? 2.929 -6.124 3.480 1.00 85.62 96 GLN A N 1
ATOM 785 C CA . GLN A 1 96 ? 1.548 -6.479 3.758 1.00 85.62 96 GLN A CA 1
ATOM 786 C C . GLN A 1 96 ? 0.802 -5.267 4.307 1.00 85.62 96 GLN A C 1
ATOM 788 O O . GLN A 1 96 ? 1.233 -4.671 5.294 1.00 85.62 96 GLN A O 1
ATOM 793 N N . GLU A 1 97 ? -0.304 -4.894 3.662 1.00 88.56 97 GLU A N 1
ATOM 794 C CA . GLU A 1 97 ? -1.180 -3.832 4.159 1.00 88.56 97 GLU A CA 1
ATOM 795 C C . GLU A 1 97 ? -1.875 -4.287 5.448 1.00 88.56 97 GLU A C 1
ATOM 797 O O . GLU A 1 97 ? -2.360 -5.417 5.558 1.00 88.56 97 GLU A O 1
ATOM 802 N N . LEU A 1 98 ? -1.875 -3.405 6.446 1.00 88.12 98 LEU A N 1
ATOM 803 C CA . LEU A 1 98 ? -2.215 -3.731 7.833 1.00 88.12 98 LEU A CA 1
ATOM 804 C C . LEU A 1 98 ? -3.711 -4.063 8.041 1.00 88.12 98 LEU A C 1
ATOM 806 O O . LEU A 1 98 ? -4.070 -4.898 8.883 1.00 88.12 98 LEU A O 1
ATOM 810 N N . SER A 1 99 ? -4.605 -3.449 7.264 1.00 85.19 99 SER A N 1
ATOM 811 C CA . SER A 1 99 ? -6.064 -3.589 7.403 1.00 85.19 99 SER A CA 1
ATOM 812 C C . SER A 1 99 ? -6.615 -4.793 6.638 1.00 85.19 99 SER A C 1
ATOM 814 O O . SER A 1 99 ? -7.475 -5.516 7.132 1.00 85.19 99 SER A O 1
ATOM 816 N N . THR A 1 100 ? -6.090 -5.044 5.452 1.00 82.06 100 THR A N 1
ATOM 817 C CA . THR A 1 100 ? -6.640 -5.969 4.459 1.00 82.06 100 THR A CA 1
ATOM 818 C C . THR A 1 100 ? -5.806 -7.234 4.313 1.00 82.06 100 THR A C 1
ATOM 820 O O . THR A 1 100 ? -6.287 -8.225 3.772 1.00 82.06 100 THR A O 1
ATOM 823 N N . GLY A 1 101 ? -4.554 -7.220 4.784 1.00 80.94 101 GLY A N 1
ATOM 824 C CA . GLY A 1 101 ? -3.616 -8.325 4.601 1.00 80.94 101 GLY A CA 1
ATOM 825 C C . GLY A 1 101 ? -3.122 -8.473 3.159 1.00 80.94 101 GLY A C 1
ATOM 826 O O . GLY A 1 101 ? -2.434 -9.449 2.846 1.00 80.94 101 GLY A O 1
ATOM 827 N N . ILE A 1 102 ? -3.459 -7.528 2.280 1.00 79.88 102 ILE A N 1
ATOM 828 C CA . ILE A 1 102 ? -3.078 -7.552 0.872 1.00 79.88 102 ILE A CA 1
ATOM 829 C C . ILE A 1 102 ? -1.565 -7.399 0.749 1.00 79.88 102 ILE A C 1
ATOM 831 O O . ILE A 1 102 ? -0.953 -6.529 1.366 1.00 79.88 102 ILE A O 1
ATOM 835 N N . THR A 1 103 ? -0.963 -8.268 -0.059 1.00 79.00 103 THR A N 1
ATOM 836 C CA . THR A 1 103 ? 0.485 -8.294 -0.267 1.00 79.00 103 THR A CA 1
ATOM 837 C C . THR A 1 103 ? 0.889 -7.408 -1.438 1.00 79.00 103 THR A C 1
ATOM 839 O O . THR A 1 103 ? 0.467 -7.642 -2.564 1.00 79.00 103 THR A O 1
ATOM 842 N N . ILE A 1 104 ? 1.765 -6.440 -1.190 1.00 76.81 104 ILE A N 1
ATOM 843 C CA . ILE A 1 104 ? 2.377 -5.579 -2.202 1.00 76.81 104 ILE A CA 1
ATOM 844 C C . ILE A 1 104 ? 3.832 -6.016 -2.361 1.00 76.81 104 ILE A C 1
ATOM 846 O O . ILE A 1 104 ? 4.616 -5.951 -1.418 1.00 76.81 104 ILE A O 1
ATOM 850 N N . LEU A 1 105 ? 4.212 -6.491 -3.547 1.00 74.38 105 LEU A N 1
ATOM 851 C CA . LEU A 1 105 ? 5.549 -7.037 -3.783 1.00 74.38 105 LEU A CA 1
ATOM 852 C C . LEU A 1 105 ? 6.413 -6.051 -4.556 1.00 74.38 105 LEU A C 1
ATOM 854 O O . LEU A 1 105 ? 6.262 -5.882 -5.762 1.00 74.38 105 LEU A O 1
ATOM 858 N N . ILE A 1 106 ? 7.360 -5.415 -3.887 1.00 69.50 106 ILE A N 1
ATOM 859 C CA . ILE A 1 106 ? 8.221 -4.425 -4.517 1.00 69.50 106 ILE A CA 1
ATOM 860 C C . ILE A 1 106 ? 9.632 -5.016 -4.585 1.00 69.50 106 ILE A C 1
ATOM 862 O O . ILE A 1 106 ? 10.282 -5.167 -3.551 1.00 69.50 106 ILE A O 1
ATOM 866 N N . PRO A 1 107 ? 10.148 -5.366 -5.776 1.00 64.56 107 PRO A N 1
ATOM 867 C CA . PRO A 1 107 ? 11.504 -5.888 -5.883 1.00 64.56 107 PRO A CA 1
ATOM 868 C C . PRO A 1 107 ? 12.554 -4.960 -5.264 1.00 64.56 107 PRO A C 1
ATOM 870 O O . PRO A 1 107 ? 12.359 -3.752 -5.126 1.00 64.56 107 PRO A O 1
ATOM 873 N N . SER A 1 108 ? 13.661 -5.546 -4.821 1.00 59.44 108 SER A N 1
ATOM 874 C CA . SER A 1 108 ? 14.743 -4.821 -4.151 1.00 59.44 108 SER A CA 1
ATOM 875 C C . SER A 1 108 ? 15.571 -3.956 -5.084 1.00 59.44 108 SER A C 1
ATOM 877 O O . SER A 1 108 ? 16.034 -2.891 -4.682 1.00 59.44 108 SER A O 1
ATOM 879 N N . GLU A 1 109 ? 15.661 -4.370 -6.341 1.00 61.88 109 GLU A N 1
ATOM 880 C CA . GLU A 1 109 ? 16.312 -3.633 -7.408 1.00 61.88 109 GLU A CA 1
ATOM 881 C C . GLU A 1 109 ? 15.268 -3.216 -8.442 1.00 61.88 109 GLU A C 1
ATOM 883 O O . GLU A 1 109 ? 14.789 -4.032 -9.235 1.00 61.88 109 GLU A O 1
ATOM 888 N N . ILE A 1 110 ? 14.900 -1.936 -8.419 1.00 69.50 110 ILE A N 1
ATOM 889 C CA . ILE A 1 110 ? 13.929 -1.363 -9.347 1.00 69.50 110 ILE A CA 1
ATOM 890 C C . ILE A 1 110 ? 14.605 -0.276 -10.157 1.00 69.50 110 ILE A C 1
ATOM 892 O O . ILE A 1 110 ? 15.242 0.627 -9.617 1.00 69.50 110 ILE A O 1
ATOM 896 N N . TYR A 1 111 ? 14.428 -0.364 -11.468 1.00 67.12 111 TYR A N 1
ATOM 897 C CA . TYR A 1 111 ? 14.980 0.580 -12.420 1.00 67.12 111 TYR A CA 1
ATOM 898 C C . TYR A 1 111 ? 13.854 1.148 -13.280 1.00 67.12 111 TYR A C 1
ATOM 900 O O . TYR A 1 111 ? 12.938 0.429 -13.689 1.00 67.12 111 TYR A O 1
ATOM 908 N N . ALA A 1 112 ? 13.913 2.450 -13.552 1.00 67.25 112 ALA A N 1
ATOM 909 C CA . ALA A 1 112 ? 13.004 3.090 -14.494 1.00 67.25 112 ALA A CA 1
ATOM 910 C C . ALA A 1 112 ? 13.311 2.597 -15.922 1.00 67.25 112 ALA A C 1
ATOM 912 O O . ALA A 1 112 ? 14.474 2.582 -16.328 1.00 67.25 112 ALA A O 1
ATOM 913 N N . LYS A 1 113 ? 12.286 2.213 -16.700 1.00 64.06 113 LYS A N 1
ATOM 914 C CA . LYS A 1 113 ? 12.441 1.731 -18.094 1.00 64.06 113 LYS A CA 1
ATOM 915 C C . LYS A 1 113 ? 13.079 2.778 -19.008 1.00 64.06 113 LYS A C 1
ATOM 917 O O . LYS A 1 113 ? 13.876 2.459 -19.883 1.00 64.06 113 LYS A O 1
ATOM 922 N N . SER A 1 114 ? 12.714 4.030 -18.788 1.00 58.25 114 SER A N 1
ATOM 923 C CA . SER A 1 114 ? 13.342 5.229 -19.335 1.00 58.25 114 SER A CA 1
ATOM 924 C C . SER A 1 114 ? 13.803 6.030 -18.131 1.00 58.25 114 SER A C 1
ATOM 926 O O . SER A 1 114 ? 12.969 6.182 -17.248 1.00 58.25 114 SER A O 1
ATOM 928 N N . TYR A 1 115 ? 15.054 6.502 -18.086 1.00 53.06 115 TYR A N 1
ATOM 929 C CA . TYR A 1 115 ? 15.749 7.223 -16.994 1.00 53.06 115 TYR A CA 1
ATOM 930 C C . TYR A 1 115 ? 15.006 8.442 -16.379 1.00 53.06 115 TYR A C 1
ATOM 932 O O . TYR A 1 115 ? 15.531 9.549 -16.308 1.00 53.06 115 TYR A O 1
ATOM 940 N N . ARG A 1 116 ? 13.760 8.260 -15.956 1.00 58.62 116 ARG A N 1
ATOM 941 C CA . ARG A 1 116 ? 12.901 9.198 -15.242 1.00 58.62 116 ARG A CA 1
ATOM 942 C C . ARG A 1 116 ? 13.110 8.999 -13.742 1.00 58.62 116 ARG A C 1
ATOM 944 O O . ARG A 1 116 ? 13.793 8.061 -13.331 1.00 58.62 116 ARG A O 1
ATOM 951 N N . MET A 1 117 ? 12.567 9.927 -12.956 1.00 54.78 117 MET A N 1
ATOM 952 C CA . MET A 1 117 ? 12.788 10.038 -11.513 1.00 54.78 117 MET A CA 1
ATOM 953 C C . MET A 1 117 ? 12.720 8.671 -10.800 1.00 54.78 117 MET A C 1
ATOM 955 O O . MET A 1 117 ? 11.882 7.833 -11.150 1.00 54.78 117 MET A O 1
ATOM 959 N N . PRO A 1 118 ? 13.614 8.416 -9.826 1.00 57.53 118 PRO A N 1
ATOM 960 C CA . PRO A 1 118 ? 13.589 7.174 -9.068 1.00 57.53 118 PRO A CA 1
ATOM 961 C C . PRO A 1 118 ? 12.245 7.037 -8.350 1.00 57.53 118 PRO A C 1
ATOM 963 O O . PRO A 1 118 ? 11.727 8.010 -7.805 1.00 57.53 118 PRO A O 1
ATOM 966 N N . LEU A 1 119 ? 11.688 5.827 -8.358 1.00 62.16 119 LEU A N 1
ATOM 967 C CA . LEU A 1 119 ? 10.483 5.517 -7.598 1.00 62.16 119 LEU A CA 1
ATOM 968 C C . LEU A 1 119 ? 10.847 5.607 -6.109 1.00 62.16 119 LEU A C 1
ATOM 970 O O . LEU A 1 119 ? 11.627 4.789 -5.615 1.00 62.16 119 LEU A O 1
ATOM 974 N N . ASN A 1 120 ? 10.309 6.591 -5.390 1.00 63.81 120 ASN A N 1
ATOM 975 C CA . ASN A 1 120 ? 10.525 6.745 -3.949 1.00 63.81 120 ASN A CA 1
ATOM 976 C C . ASN A 1 120 ? 9.544 5.858 -3.178 1.00 63.81 120 ASN A C 1
ATOM 978 O O . ASN A 1 120 ? 8.773 6.306 -2.341 1.00 63.81 120 ASN A O 1
ATOM 982 N N . LEU A 1 121 ? 9.606 4.559 -3.462 1.00 62.88 121 LEU A N 1
ATOM 983 C CA . LEU A 1 121 ? 8.602 3.567 -3.075 1.00 62.88 121 LEU A CA 1
ATOM 984 C C . LEU A 1 121 ? 8.312 3.464 -1.580 1.00 62.88 121 LEU A C 1
ATOM 986 O O . LEU A 1 121 ? 7.313 2.857 -1.198 1.00 62.88 121 LEU A O 1
ATOM 990 N N . ARG A 1 122 ? 9.237 3.910 -0.729 1.00 70.19 122 ARG A N 1
ATOM 991 C CA . ARG A 1 122 ? 9.274 3.530 0.682 1.00 70.19 122 ARG A CA 1
ATOM 992 C C . ARG A 1 122 ? 9.784 4.686 1.517 1.00 70.19 122 ARG A C 1
ATOM 994 O O . ARG A 1 122 ? 10.989 4.926 1.582 1.00 70.19 122 ARG A O 1
ATOM 1001 N N . LYS A 1 123 ? 8.873 5.349 2.220 1.00 80.81 123 LYS A N 1
ATOM 1002 C CA . LYS A 1 123 ? 9.242 6.095 3.419 1.00 80.81 123 LYS A CA 1
ATOM 1003 C C . LYS A 1 123 ? 9.030 5.162 4.610 1.00 80.81 123 LYS A C 1
ATOM 1005 O O . LYS A 1 123 ? 7.883 4.841 4.920 1.00 80.81 123 LYS A O 1
ATOM 1010 N N . GLU A 1 124 ? 10.119 4.680 5.215 1.00 87.06 124 GLU A N 1
ATOM 1011 C CA . GLU A 1 124 ? 10.046 4.044 6.540 1.00 87.06 124 GLU A CA 1
ATOM 1012 C C . GLU A 1 124 ? 9.459 5.084 7.502 1.00 87.06 124 GLU A C 1
ATOM 1014 O O . GLU A 1 124 ? 9.877 6.246 7.476 1.00 87.06 124 GLU A O 1
ATOM 1019 N N . ILE A 1 125 ? 8.445 4.691 8.267 1.00 87.88 125 ILE A N 1
ATOM 1020 C CA . ILE A 1 125 ? 7.752 5.570 9.214 1.00 87.88 125 ILE A CA 1
ATOM 1021 C C . ILE A 1 125 ? 7.960 5.072 10.632 1.00 87.88 125 ILE A C 1
ATOM 1023 O O . ILE A 1 125 ? 8.156 3.873 10.862 1.00 87.88 125 ILE A O 1
ATOM 1027 N N . THR A 1 126 ? 7.914 5.995 11.587 1.00 88.50 126 THR A N 1
ATOM 1028 C CA . THR A 1 126 ? 8.062 5.614 12.985 1.00 88.50 126 THR A CA 1
ATOM 1029 C C . THR A 1 126 ? 6.806 4.903 13.504 1.00 88.50 126 THR A C 1
ATOM 1031 O O . THR A 1 126 ? 5.696 5.099 13.000 1.00 88.50 126 THR A O 1
ATOM 1034 N N . PRO A 1 127 ? 6.973 4.071 14.538 1.00 84.94 127 PRO A N 1
ATOM 1035 C CA . PRO A 1 127 ? 5.912 3.601 15.420 1.00 84.94 127 PRO A CA 1
ATOM 1036 C C . PRO A 1 127 ? 4.816 4.631 15.763 1.00 84.94 127 PRO A C 1
ATOM 1038 O O . PRO A 1 127 ? 3.630 4.300 15.720 1.00 84.94 127 PRO A O 1
ATOM 1041 N N . GLU A 1 128 ? 5.198 5.866 16.085 1.00 87.00 128 GLU A N 1
ATOM 1042 C CA . GLU A 1 128 ? 4.297 6.958 16.462 1.00 87.00 128 GLU A CA 1
ATOM 1043 C C . GLU A 1 128 ? 3.566 7.529 15.243 1.00 87.00 128 GLU A C 1
ATOM 1045 O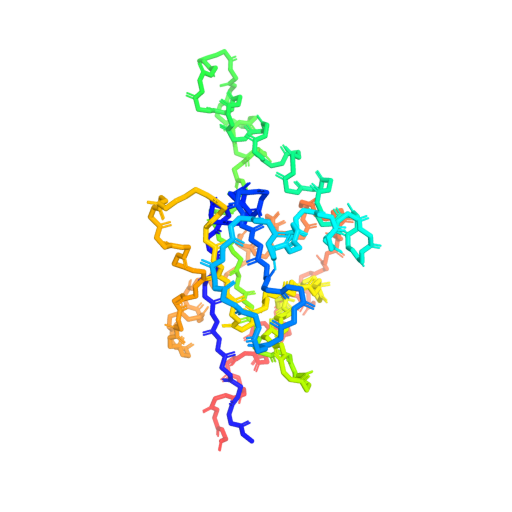 O . GLU A 1 128 ? 2.341 7.647 15.271 1.00 87.00 128 GLU A O 1
ATOM 1050 N N . GLU A 1 129 ? 4.292 7.793 14.147 1.00 89.62 129 GLU A N 1
ATOM 1051 C CA . GLU A 1 129 ? 3.698 8.223 12.873 1.00 89.62 129 GLU A CA 1
ATOM 1052 C C . GLU A 1 129 ? 2.661 7.199 12.382 1.00 89.62 129 GLU A C 1
ATOM 1054 O O . GLU A 1 129 ? 1.599 7.570 11.884 1.00 89.62 129 GLU A O 1
ATOM 1059 N N . LEU A 1 130 ? 2.932 5.900 12.550 1.00 89.88 130 LEU A N 1
ATOM 1060 C CA . LEU A 1 130 ? 1.979 4.850 12.204 1.00 89.88 130 LEU A CA 1
ATOM 1061 C C . LEU A 1 130 ? 0.676 4.983 12.999 1.00 89.88 130 LEU A C 1
ATOM 1063 O O . LEU A 1 130 ? -0.393 4.871 12.411 1.00 89.88 130 LEU A O 1
ATOM 1067 N N . ILE A 1 131 ? 0.748 5.202 14.314 1.00 86.12 131 ILE A N 1
ATOM 1068 C CA . ILE A 1 131 ? -0.442 5.315 15.170 1.00 86.12 131 ILE A CA 1
ATOM 1069 C C . ILE A 1 131 ? -1.276 6.541 14.787 1.00 86.12 131 ILE A C 1
ATOM 1071 O O . ILE A 1 131 ? -2.503 6.462 14.778 1.00 86.12 131 ILE A O 1
ATOM 1075 N N . GLU A 1 132 ? -0.627 7.658 14.461 1.00 89.19 132 GLU A N 1
ATOM 1076 C CA . GLU A 1 132 ? -1.315 8.877 14.028 1.00 89.19 132 GLU A CA 1
ATOM 1077 C C . GLU A 1 132 ? -2.045 8.684 12.690 1.00 89.19 132 GLU A C 1
ATOM 1079 O O . GLU A 1 132 ? -3.175 9.150 12.514 1.00 89.19 132 GLU A O 1
ATOM 1084 N N . LEU A 1 133 ? -1.417 7.974 11.749 1.00 89.12 133 LEU A N 1
ATOM 1085 C CA . LEU A 1 133 ? -1.967 7.741 10.413 1.00 89.12 133 LEU A CA 1
ATOM 1086 C C . LEU A 1 133 ? -2.998 6.597 10.381 1.00 89.12 133 LEU A C 1
ATOM 1088 O O . LEU A 1 133 ? -3.941 6.647 9.593 1.00 89.12 133 LEU A O 1
ATOM 1092 N N . TYR A 1 134 ? -2.845 5.575 11.228 1.00 89.25 134 TYR A N 1
ATOM 1093 C CA . TYR A 1 134 ? -3.699 4.385 11.268 1.00 89.25 134 TYR A CA 1
ATOM 1094 C C . TYR A 1 134 ? -4.938 4.610 12.149 1.00 89.25 134 TYR A C 1
ATOM 1096 O O . TYR A 1 134 ? -5.055 4.063 13.243 1.00 89.25 134 TYR A O 1
ATOM 1104 N N . ASN A 1 135 ? -5.867 5.440 11.675 1.00 85.69 135 ASN A N 1
ATOM 1105 C CA . ASN A 1 135 ? -7.128 5.752 12.357 1.00 85.69 135 ASN A CA 1
ATOM 1106 C C . ASN A 1 135 ? -8.345 5.073 11.693 1.00 85.69 135 ASN A C 1
ATOM 1108 O O . ASN A 1 135 ? -8.235 4.517 10.601 1.00 85.69 135 ASN A O 1
ATOM 1112 N N . ASP A 1 136 ? -9.512 5.131 12.345 1.00 84.12 136 ASP A N 1
ATOM 1113 C CA . ASP A 1 136 ? -10.750 4.494 11.859 1.00 84.12 136 ASP A CA 1
ATOM 1114 C C . ASP A 1 136 ? -11.137 4.937 10.437 1.00 84.12 136 ASP A C 1
ATOM 1116 O O . ASP A 1 136 ? -11.559 4.114 9.629 1.00 84.12 136 ASP A O 1
ATOM 1120 N N . ASP A 1 137 ? -10.943 6.216 10.107 1.00 84.06 137 ASP A N 1
ATOM 1121 C CA . ASP A 1 137 ? -11.256 6.766 8.785 1.00 84.06 137 ASP A CA 1
ATOM 1122 C C . ASP A 1 137 ? -10.317 6.213 7.698 1.00 84.06 137 ASP A C 1
ATOM 1124 O O . ASP A 1 137 ? -10.780 5.814 6.629 1.00 84.06 137 ASP A O 1
ATOM 1128 N N . TYR A 1 138 ? -9.013 6.094 7.977 1.00 86.81 138 TYR A N 1
ATOM 1129 C CA . TYR A 1 138 ? -8.075 5.391 7.092 1.00 86.81 138 TYR A CA 1
ATOM 1130 C C . TYR A 1 138 ? -8.515 3.939 6.871 1.00 86.81 138 TYR A C 1
ATOM 1132 O O . TYR A 1 138 ? -8.620 3.492 5.725 1.00 86.81 138 TYR A O 1
ATOM 1140 N N . ILE A 1 139 ? -8.799 3.220 7.961 1.00 86.81 139 ILE A N 1
ATOM 1141 C CA . ILE A 1 139 ? -9.175 1.805 7.925 1.00 86.81 139 ILE A CA 1
ATOM 1142 C C . ILE A 1 139 ? -10.417 1.602 7.050 1.00 86.81 139 ILE A C 1
ATOM 1144 O O . ILE A 1 139 ? -10.416 0.742 6.168 1.00 86.81 139 ILE A O 1
ATOM 1148 N N . ASP A 1 140 ? -11.450 2.419 7.252 1.00 83.94 140 ASP A N 1
ATOM 1149 C CA . ASP A 1 140 ? -12.705 2.319 6.510 1.00 83.94 140 ASP A CA 1
ATOM 1150 C C . ASP A 1 140 ? -12.507 2.561 5.021 1.00 83.94 140 ASP A C 1
ATOM 1152 O O . ASP A 1 140 ? -13.012 1.797 4.196 1.00 83.94 140 ASP A O 1
ATOM 1156 N N . ARG A 1 141 ? -11.717 3.570 4.652 1.00 82.31 141 ARG A N 1
ATOM 1157 C CA . ARG A 1 141 ? -11.445 3.868 3.242 1.00 82.31 141 ARG A CA 1
ATOM 1158 C C . ARG A 1 141 ? -10.680 2.742 2.552 1.00 82.31 141 ARG A C 1
ATOM 1160 O O . ARG A 1 141 ? -11.046 2.362 1.439 1.00 82.31 141 ARG A O 1
ATOM 1167 N N . VAL A 1 142 ? -9.647 2.187 3.193 1.00 82.50 142 VAL A N 1
ATOM 1168 C CA . VAL A 1 142 ? -8.876 1.078 2.607 1.00 82.50 142 VAL A CA 1
ATOM 1169 C C . VAL A 1 142 ? -9.725 -0.188 2.521 1.00 82.50 142 VAL A C 1
ATOM 1171 O O . VAL A 1 142 ? -9.761 -0.830 1.475 1.00 82.50 142 VAL A O 1
ATOM 1174 N N . CYS A 1 143 ? -10.454 -0.553 3.572 1.00 83.25 143 CYS A N 1
ATOM 1175 C CA . CYS A 1 143 ? -11.299 -1.745 3.540 1.00 83.25 143 CYS A CA 1
ATOM 1176 C C . CYS A 1 143 ? -12.418 -1.636 2.493 1.00 83.25 143 CYS A C 1
ATOM 1178 O O . CYS A 1 143 ? -12.604 -2.572 1.711 1.00 83.25 143 CYS A O 1
ATOM 1180 N N . ASN A 1 144 ? -13.077 -0.478 2.384 1.00 80.31 144 ASN A N 1
ATOM 1181 C CA . ASN A 1 144 ? -14.107 -0.235 1.372 1.00 80.31 144 ASN A CA 1
ATOM 1182 C C . ASN A 1 144 ? -13.570 -0.372 -0.058 1.00 80.31 144 ASN A C 1
ATOM 1184 O O . ASN A 1 144 ? -14.225 -0.988 -0.900 1.00 80.31 144 ASN A O 1
ATOM 1188 N N . LEU A 1 145 ? -12.358 0.123 -0.333 1.00 76.50 145 LEU A N 1
ATOM 1189 C CA . LEU A 1 145 ? -11.713 -0.021 -1.642 1.00 76.50 145 LEU A CA 1
ATOM 1190 C C . LEU A 1 145 ? -11.631 -1.491 -2.091 1.00 76.50 145 LEU A C 1
ATOM 1192 O O . LEU A 1 145 ? -11.875 -1.829 -3.258 1.00 76.50 145 LEU A O 1
ATOM 1196 N N . PHE A 1 146 ? -11.307 -2.376 -1.154 1.00 76.94 146 PHE A N 1
ATOM 1197 C CA . PHE A 1 146 ? -11.161 -3.804 -1.412 1.00 76.94 146 PHE A CA 1
ATOM 1198 C C . PHE A 1 146 ? -12.447 -4.606 -1.169 1.00 76.94 146 PHE A C 1
ATOM 1200 O O . PHE A 1 146 ? -12.423 -5.828 -1.291 1.00 76.94 146 PHE A O 1
ATOM 1207 N N . GLY A 1 147 ? -13.578 -3.941 -0.896 1.00 78.81 147 GLY A N 1
ATOM 1208 C CA . GLY A 1 147 ? -14.863 -4.597 -0.636 1.00 78.81 147 GLY A CA 1
ATOM 1209 C C . GLY A 1 147 ? -14.870 -5.425 0.652 1.00 78.81 147 GLY A C 1
ATOM 1210 O O . GLY A 1 147 ? -15.608 -6.403 0.750 1.00 78.81 147 GLY A O 1
ATOM 1211 N N . ILE A 1 148 ? -14.022 -5.064 1.616 1.00 84.19 148 ILE A N 1
ATOM 1212 C CA . ILE A 1 148 ? -13.901 -5.719 2.916 1.00 84.19 148 ILE A CA 1
ATOM 1213 C C . ILE A 1 148 ? -14.750 -4.944 3.921 1.00 84.19 148 ILE A C 1
ATOM 1215 O O . ILE A 1 148 ? -14.610 -3.733 4.060 1.00 84.19 148 ILE A O 1
ATOM 1219 N N . ILE A 1 149 ? -15.604 -5.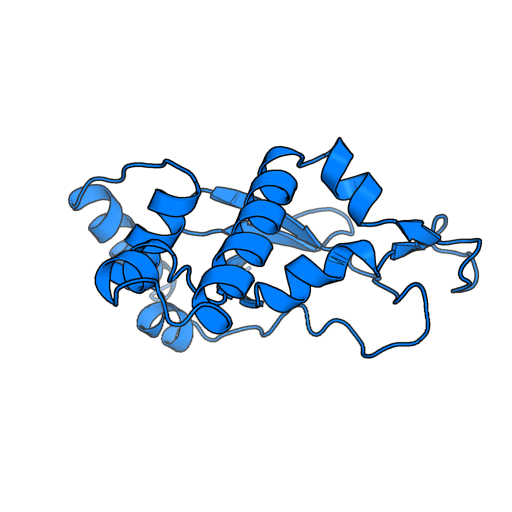654 4.653 1.00 84.12 149 ILE A N 1
ATOM 1220 C CA . ILE A 1 149 ? -16.370 -5.095 5.767 1.00 84.12 149 ILE A CA 1
ATOM 1221 C C . ILE A 1 149 ? -15.686 -5.554 7.052 1.00 84.12 149 ILE A C 1
ATOM 1223 O O . ILE A 1 149 ? -15.618 -6.754 7.299 1.00 84.12 149 ILE A O 1
ATOM 1227 N N . MET A 1 150 ? -15.191 -4.611 7.855 1.00 83.31 150 MET A N 1
ATOM 1228 C CA . MET A 1 150 ? -14.709 -4.892 9.212 1.00 83.31 150 MET A CA 1
ATOM 1229 C C . MET A 1 150 ? -15.670 -4.320 10.238 1.00 83.31 150 MET A C 1
ATOM 1231 O O . MET A 1 150 ? -16.133 -3.179 10.112 1.00 83.31 150 MET A O 1
ATOM 1235 N N . ASP A 1 151 ? -15.944 -5.101 11.276 1.00 86.44 151 ASP A N 1
ATOM 1236 C CA . ASP A 1 151 ? -16.760 -4.627 12.384 1.00 86.44 151 ASP A CA 1
ATOM 1237 C C . ASP A 1 151 ? -15.964 -3.692 13.315 1.00 86.44 151 ASP A C 1
ATOM 1239 O O . ASP A 1 151 ? -14.735 -3.588 13.262 1.00 86.44 151 ASP A O 1
ATOM 1243 N N . LYS A 1 152 ? -16.674 -2.961 14.180 1.00 85.50 152 LYS A N 1
ATOM 1244 C CA . LYS A 1 152 ? -16.051 -1.998 15.101 1.00 85.50 152 LYS A CA 1
ATOM 1245 C C . LYS A 1 152 ? -15.040 -2.660 16.050 1.00 85.50 152 LYS A C 1
ATOM 1247 O O . LYS A 1 152 ? -14.021 -2.059 16.377 1.00 85.50 152 LYS A O 1
ATOM 1252 N N . LYS A 1 153 ? -15.312 -3.891 16.487 1.00 87.38 153 LYS A N 1
ATOM 1253 C CA . LYS A 1 153 ? -14.488 -4.609 17.461 1.00 87.38 153 LYS A CA 1
ATOM 1254 C C . LYS A 1 153 ? -13.172 -5.065 16.830 1.00 87.38 153 LYS A C 1
ATOM 1256 O O . LYS A 1 153 ? -12.131 -4.969 17.474 1.00 87.38 153 LYS A O 1
ATOM 1261 N N . GLU A 1 154 ? -13.197 -5.508 15.578 1.00 86.19 154 GLU A N 1
ATOM 1262 C CA . GLU A 1 154 ? -12.003 -5.856 14.802 1.00 86.19 154 GLU A CA 1
ATOM 1263 C C . GLU A 1 154 ? -11.094 -4.640 14.583 1.00 86.19 154 GLU A C 1
ATOM 1265 O O . GLU A 1 154 ? -9.879 -4.735 14.776 1.00 86.19 154 GLU A O 1
ATOM 1270 N N . LYS A 1 155 ? -11.673 -3.475 14.251 1.00 85.44 155 LYS A N 1
ATOM 1271 C CA . LYS A 1 155 ? -10.924 -2.212 14.103 1.00 85.44 155 LYS A CA 1
ATOM 1272 C C . LYS A 1 155 ? -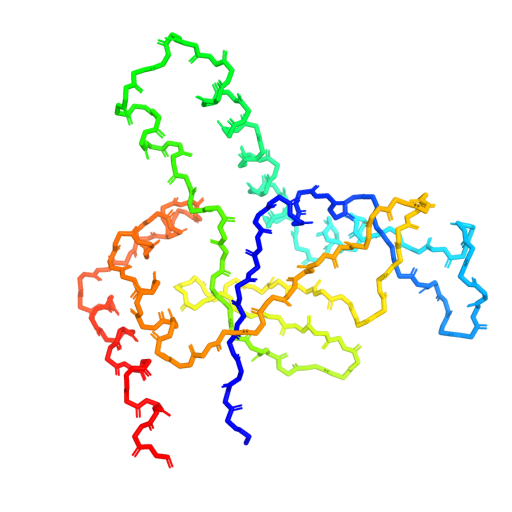10.202 -1.838 15.394 1.00 85.44 155 LYS A C 1
ATOM 1274 O O . LYS A 1 155 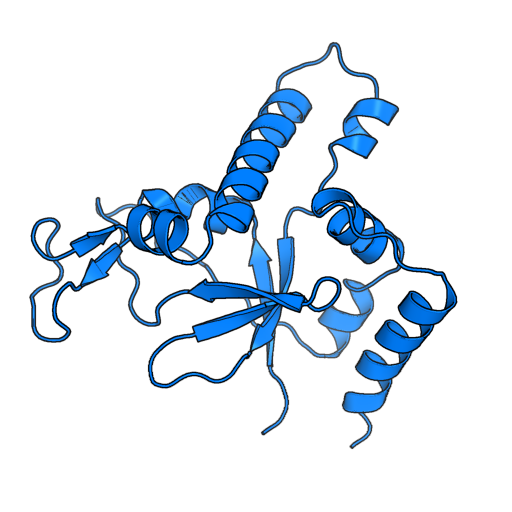? -8.986 -1.636 15.390 1.00 85.44 155 LYS A O 1
ATOM 1279 N N . GLU A 1 156 ? -10.933 -1.832 16.510 1.00 85.38 156 GLU A N 1
ATOM 1280 C CA . GLU A 1 156 ? -10.383 -1.544 17.837 1.00 85.38 156 GLU A CA 1
ATOM 1281 C C . GLU A 1 156 ? -9.262 -2.525 18.203 1.00 85.38 156 GLU A C 1
ATOM 1283 O O . GLU A 1 156 ? -8.204 -2.107 18.671 1.00 85.38 156 GLU A O 1
ATOM 1288 N N . GLN A 1 157 ? -9.442 -3.823 17.941 1.00 86.56 157 GLN A N 1
ATOM 1289 C CA . GLN A 1 157 ? -8.420 -4.838 18.203 1.00 86.56 157 GLN A CA 1
ATOM 1290 C C . GLN A 1 157 ? -7.138 -4.606 17.398 1.00 86.56 157 GLN A C 1
ATOM 1292 O O . GLN A 1 157 ? -6.048 -4.714 17.962 1.00 86.56 157 GLN A O 1
ATOM 1297 N N . LYS A 1 158 ? -7.239 -4.249 16.112 1.00 82.50 158 LYS A N 1
ATOM 1298 C CA . LYS A 1 158 ? -6.067 -3.935 15.278 1.00 82.50 158 LYS A CA 1
ATOM 1299 C C . LYS A 1 158 ? -5.317 -2.704 15.783 1.00 82.50 158 LYS A C 1
ATOM 1301 O O . LYS A 1 158 ? -4.096 -2.747 15.925 1.00 82.50 158 LYS A O 1
ATOM 1306 N N . LEU A 1 159 ? -6.044 -1.638 16.115 1.00 80.75 159 LEU A N 1
ATOM 1307 C CA . LEU A 1 159 ? -5.486 -0.424 16.718 1.00 80.75 159 LEU A CA 1
ATOM 1308 C C . LEU A 1 159 ? -4.757 -0.723 18.037 1.00 80.75 159 LEU A C 1
ATOM 1310 O O . LEU A 1 159 ? -3.650 -0.234 18.261 1.00 80.75 159 LEU A O 1
ATOM 1314 N N . GLN A 1 160 ? -5.350 -1.550 18.902 1.00 83.69 160 GLN A N 1
ATOM 1315 C CA . GLN A 1 160 ? -4.722 -1.961 20.162 1.00 83.69 160 GLN A CA 1
ATOM 1316 C C . GLN A 1 160 ? -3.493 -2.842 19.935 1.00 83.69 160 GLN A C 1
ATOM 1318 O O . GLN A 1 160 ? -2.490 -2.675 20.625 1.00 83.69 160 GLN A O 1
ATOM 1323 N N . LEU A 1 161 ? -3.528 -3.748 18.954 1.00 81.25 161 LEU A N 1
ATOM 1324 C CA . LEU A 1 161 ? -2.387 -4.594 18.616 1.00 81.25 161 LEU A CA 1
ATOM 1325 C C . LEU A 1 161 ? -1.185 -3.754 18.168 1.00 81.25 161 LEU A C 1
ATOM 1327 O O . LEU A 1 161 ? -0.075 -3.985 18.645 1.00 81.25 161 LEU A O 1
ATOM 1331 N N . ILE A 1 162 ? -1.400 -2.750 17.313 1.00 78.12 162 ILE A N 1
ATOM 1332 C CA . ILE A 1 162 ? -0.336 -1.839 16.858 1.00 78.12 162 ILE A CA 1
ATOM 1333 C C . ILE A 1 162 ? 0.275 -1.085 18.046 1.00 78.12 162 ILE A C 1
ATOM 1335 O O . ILE A 1 162 ? 1.497 -1.041 18.174 1.00 78.12 162 ILE A O 1
ATOM 1339 N N . LYS A 1 163 ? -0.560 -0.579 18.963 1.00 80.31 163 LYS A N 1
ATOM 1340 C CA . LYS A 1 163 ? -0.106 0.099 20.191 1.00 80.31 163 LYS A CA 1
ATOM 1341 C C . LYS A 1 163 ? 0.665 -0.839 21.132 1.00 80.31 163 LYS A C 1
ATOM 1343 O O . LYS A 1 163 ? 1.682 -0.450 21.698 1.00 80.31 163 LYS A O 1
ATOM 1348 N N .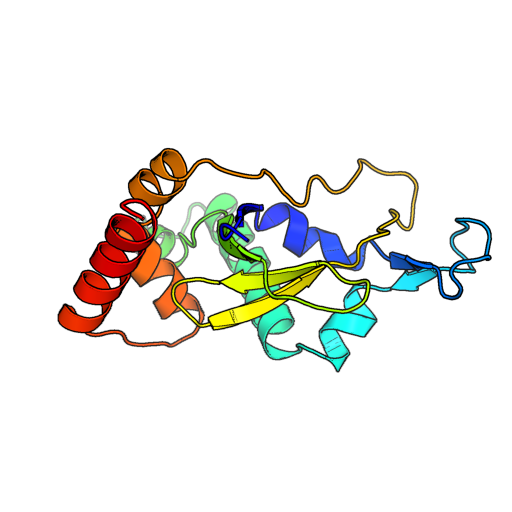 HIS A 1 164 ? 0.216 -2.086 21.289 1.00 73.44 164 HIS A N 1
ATOM 1349 C CA . HIS A 1 164 ? 0.828 -3.060 22.201 1.00 73.44 164 HIS A CA 1
ATOM 1350 C C . HIS A 1 164 ? 2.118 -3.692 21.680 1.00 73.44 164 HIS A C 1
ATOM 1352 O O . HIS A 1 164 ? 2.994 -4.017 22.482 1.00 73.44 164 HIS A O 1
ATOM 1358 N N . THR A 1 165 ? 2.263 -3.849 20.364 1.00 64.81 165 THR A N 1
ATOM 1359 C CA . THR A 1 165 ? 3.466 -4.435 19.741 1.00 64.81 165 THR A CA 1
ATOM 1360 C C . THR A 1 165 ? 4.718 -3.570 19.977 1.00 64.81 165 THR A C 1
ATOM 1362 O O . THR A 1 165 ? 5.827 -4.031 19.746 1.00 64.81 165 THR A O 1
ATOM 1365 N N . GLN A 1 166 ? 4.554 -2.349 20.501 1.00 58.09 166 GLN A N 1
ATOM 1366 C CA . GLN A 1 166 ? 5.632 -1.406 20.819 1.00 58.09 166 GLN A CA 1
ATOM 1367 C C . GLN A 1 166 ? 6.029 -1.373 22.303 1.00 58.09 166 GLN A C 1
ATOM 1369 O O . GLN A 1 166 ? 7.042 -0.781 22.654 1.00 58.09 166 GLN A O 1
ATOM 1374 N N . SER A 1 167 ? 5.244 -1.992 23.194 1.00 51.22 167 SER A N 1
ATOM 1375 C CA . SER A 1 167 ? 5.532 -2.029 24.641 1.00 51.22 167 SER A CA 1
ATOM 1376 C C . SER A 1 167 ? 6.452 -3.192 25.057 1.00 51.22 167 SER A C 1
ATOM 1378 O O . SER A 1 167 ? 6.592 -3.458 26.251 1.00 51.22 167 SER A O 1
ATOM 1380 N N . LYS A 1 168 ? 7.031 -3.922 24.098 1.00 46.25 168 LYS A N 1
ATOM 1381 C CA . LYS A 1 168 ? 7.927 -5.071 24.296 1.00 46.25 168 LYS A CA 1
ATOM 1382 C C . LYS A 1 168 ? 9.201 -4.886 23.490 1.00 46.25 168 LYS A C 1
ATOM 1384 O O . LYS A 1 168 ? 10.255 -5.313 24.005 1.00 46.25 168 LYS A O 1
#

Secondary structure (DSSP, 8-state):
-PPPEEEEEHHHHHGGGGEEEESSTTS-S-GGGEEEHHHHHHHH-HHHHHHHHHHHHHHHHHHH-TTS-HHHHHHT---SEEEEEEE--SSEEEEEETTT--EEEEESS-EESSS-------EEE-HHHHHHH--HHHHHHHHHHTT----HHHHHHHHHHHHHTT--